Protein AF-A0A842Q6B9-F1 (afdb_monomer_lite)

Foldseek 3Di:
DQPQPDAAPPPRDGGSDPVVSVVCCVPVVLQQWKAQPVPRDIDNDPVVQQCCCCVPPVPDDDDDDDRDIDSSDDDD

pLDDT: mean 77.93, std 13.95, range [48.22, 92.75]

Sequence (76 aa):
MQSAPYTCNICNMVFVNQEKLIEHEMIVHIDQMLQCQSCNKVFTNKDEFKKHEIEIHTGSQSSSNFSKKQTIISEL

Secondary structure (DSSP, 8-state):
-----EE-TTT--EESSHHHHHHHHHHHSGGG-EEETTT--EESSHHHHHHHIIIIIISS--SS----EEESS---

Structure (mmCIF, N/CA/C/O backbone):
data_AF-A0A842Q6B9-F1
#
_entry.id   AF-A0A842Q6B9-F1
#
loop_
_atom_site.group_PDB
_atom_site.id
_atom_site.type_symbol
_atom_site.label_atom_id
_atom_site.label_alt_id
_atom_site.label_comp_id
_atom_site.label_asym_id
_atom_site.label_entity_id
_atom_site.label_seq_id
_atom_site.pdbx_PDB_ins_code
_atom_site.Cartn_x
_atom_site.Cartn_y
_atom_site.Cartn_z
_atom_site.occupancy
_atom_site.B_iso_or_equiv
_atom_site.auth_seq_id
_atom_site.auth_comp_id
_atom_site.auth_asym_id
_atom_site.auth_atom_id
_atom_site.pdbx_PDB_model_num
ATOM 1 N N . MET A 1 1 ? 26.420 5.812 -14.998 1.00 48.22 1 MET A N 1
ATOM 2 C CA . MET A 1 1 ? 26.274 5.049 -13.742 1.00 48.22 1 MET A CA 1
ATOM 3 C C . MET A 1 1 ? 24.866 5.285 -13.222 1.00 48.22 1 MET A C 1
ATOM 5 O O . MET A 1 1 ? 24.641 6.273 -12.544 1.00 48.22 1 MET A O 1
ATOM 9 N N . GLN A 1 2 ? 23.895 4.470 -13.631 1.00 56.53 2 GLN A N 1
ATOM 10 C CA . GLN A 1 2 ? 22.559 4.515 -13.033 1.00 56.53 2 GLN A CA 1
ATOM 11 C C . GLN A 1 2 ? 22.550 3.477 -11.920 1.00 56.53 2 GLN A C 1
ATOM 13 O O . GLN A 1 2 ? 22.393 2.287 -12.167 1.00 56.53 2 GLN A O 1
ATOM 18 N N . SER A 1 3 ? 22.825 3.932 -10.701 1.00 60.59 3 SER A N 1
ATOM 19 C CA . SER A 1 3 ? 22.537 3.173 -9.491 1.00 60.59 3 SER A CA 1
ATOM 20 C C . SER A 1 3 ? 21.022 3.063 -9.408 1.00 60.59 3 SER A C 1
ATOM 22 O O . SER A 1 3 ? 20.382 4.004 -8.959 1.00 60.59 3 SER A O 1
ATOM 24 N N . ALA A 1 4 ? 20.460 1.981 -9.940 1.00 66.56 4 ALA A N 1
ATOM 25 C CA . ALA A 1 4 ? 19.057 1.632 -9.788 1.00 66.56 4 ALA A CA 1
ATOM 26 C C . ALA A 1 4 ? 18.802 1.387 -8.286 1.00 66.56 4 ALA A C 1
ATOM 28 O O . ALA A 1 4 ? 19.302 0.394 -7.758 1.00 66.56 4 ALA A O 1
ATOM 29 N N . PRO A 1 5 ? 18.146 2.309 -7.557 1.00 83.44 5 PRO A N 1
ATOM 30 C CA . PRO A 1 5 ? 18.09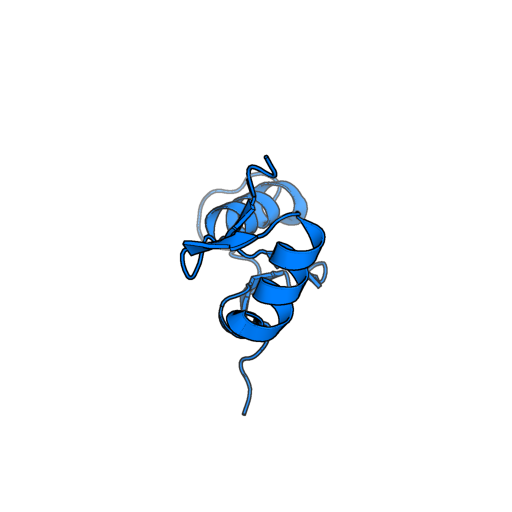0 2.245 -6.099 1.00 83.44 5 PRO A CA 1
ATOM 31 C C . PRO A 1 5 ? 16.791 1.612 -5.582 1.00 83.44 5 PRO A C 1
ATOM 33 O O . PRO A 1 5 ? 16.669 1.357 -4.387 1.00 83.44 5 PRO A O 1
ATOM 36 N N . TYR A 1 6 ? 15.810 1.370 -6.455 1.00 90.69 6 TYR A N 1
ATOM 37 C CA . TYR A 1 6 ? 14.475 0.940 -6.054 1.00 90.69 6 TYR A CA 1
ATOM 38 C C . TYR A 1 6 ? 14.366 -0.572 -6.169 1.00 90.69 6 TYR A C 1
ATOM 40 O O . TYR A 1 6 ? 14.368 -1.118 -7.268 1.00 90.69 6 TYR A O 1
ATOM 48 N N . THR A 1 7 ? 14.285 -1.246 -5.028 1.00 90.69 7 THR A N 1
ATOM 49 C CA . THR A 1 7 ? 14.207 -2.707 -4.959 1.00 90.69 7 THR A CA 1
ATOM 50 C C . THR A 1 7 ? 12.788 -3.121 -4.596 1.00 90.69 7 THR A C 1
ATOM 52 O O . THR A 1 7 ? 12.204 -2.565 -3.668 1.00 90.69 7 THR A O 1
ATOM 55 N N . CYS A 1 8 ? 12.231 -4.088 -5.321 1.00 88.25 8 CYS A N 1
ATOM 56 C CA . CYS A 1 8 ? 10.955 -4.692 -4.967 1.00 88.25 8 CYS A CA 1
ATOM 57 C C . CYS A 1 8 ? 11.109 -5.501 -3.689 1.00 88.25 8 CYS A C 1
ATOM 59 O O . CYS A 1 8 ? 11.903 -6.433 -3.639 1.00 88.25 8 CYS A O 1
ATOM 61 N N . ASN A 1 9 ? 10.305 -5.193 -2.676 1.00 83.50 9 ASN A N 1
ATOM 62 C CA . ASN A 1 9 ? 10.375 -5.881 -1.385 1.00 83.50 9 ASN A CA 1
ATOM 63 C C . ASN A 1 9 ? 9.769 -7.296 -1.417 1.00 83.50 9 ASN A C 1
ATOM 65 O O . ASN A 1 9 ? 9.821 -8.004 -0.415 1.00 83.50 9 ASN A O 1
ATOM 69 N N . ILE A 1 10 ? 9.180 -7.699 -2.549 1.00 84.25 10 ILE A N 1
ATOM 70 C CA . ILE A 1 10 ? 8.509 -8.993 -2.727 1.00 84.25 10 ILE A CA 1
ATOM 71 C C . ILE A 1 10 ? 9.427 -9.986 -3.451 1.00 84.25 10 ILE A C 1
ATOM 73 O O . ILE A 1 10 ? 9.591 -11.113 -2.992 1.00 84.25 10 ILE A O 1
ATOM 77 N N . CYS A 1 11 ? 10.057 -9.579 -4.559 1.00 89.94 11 CYS A N 1
ATOM 78 C CA . CYS A 1 11 ? 10.933 -10.446 -5.362 1.00 89.94 11 CYS A CA 1
ATOM 79 C C . CYS A 1 11 ? 12.396 -9.977 -5.453 1.00 89.94 11 CYS A C 1
ATOM 81 O O . CYS A 1 11 ? 13.199 -10.611 -6.137 1.00 89.94 11 CYS A O 1
ATOM 83 N N . ASN A 1 12 ? 12.760 -8.884 -4.776 1.00 90.31 12 ASN A N 1
ATOM 84 C CA . ASN A 1 12 ? 14.102 -8.287 -4.759 1.00 90.31 12 ASN A CA 1
ATOM 85 C C . ASN A 1 12 ? 14.637 -7.838 -6.133 1.00 90.31 12 ASN A C 1
ATOM 87 O O . ASN A 1 12 ? 15.837 -7.616 -6.295 1.00 90.31 12 ASN A O 1
ATOM 91 N N . MET A 1 13 ? 13.756 -7.665 -7.123 1.00 91.25 13 MET A N 1
ATOM 92 C CA . MET A 1 13 ? 14.103 -7.065 -8.413 1.00 91.25 13 MET A CA 1
ATOM 93 C C . MET A 1 13 ? 14.461 -5.588 -8.249 1.00 91.25 13 MET A C 1
ATOM 95 O O . MET A 1 13 ? 13.797 -4.862 -7.511 1.00 91.25 13 MET A O 1
ATOM 99 N N . VAL A 1 14 ? 15.488 -5.135 -8.967 1.00 92.75 14 VAL A N 1
ATOM 100 C CA . VAL A 1 14 ? 15.990 -3.759 -8.887 1.00 92.75 14 VAL A CA 1
ATOM 101 C C . VAL A 1 14 ? 15.551 -2.966 -10.117 1.00 92.75 14 VAL A C 1
ATOM 103 O O . VAL A 1 14 ? 15.728 -3.406 -11.252 1.00 92.75 14 VAL A O 1
ATOM 106 N N . PHE A 1 15 ? 15.012 -1.772 -9.888 1.00 91.94 15 PHE A N 1
ATOM 107 C CA . PHE A 1 15 ? 14.468 -0.879 -10.903 1.00 91.94 15 PHE A CA 1
ATOM 108 C C . PHE A 1 15 ? 15.176 0.474 -10.899 1.00 91.94 15 PHE A C 1
ATOM 110 O O . PHE A 1 15 ? 15.594 1.005 -9.867 1.00 91.94 15 PHE A O 1
ATOM 117 N N . VAL A 1 16 ? 15.290 1.050 -12.097 1.00 90.19 16 VAL A N 1
ATOM 118 C CA . VAL A 1 16 ? 15.953 2.338 -12.340 1.00 90.19 16 VAL A CA 1
ATOM 119 C C . VAL A 1 16 ? 15.254 3.511 -11.645 1.00 90.19 16 VAL A C 1
ATOM 121 O O . VAL A 1 16 ? 15.918 4.468 -11.254 1.00 90.19 16 VAL A O 1
ATOM 124 N N . ASN A 1 17 ? 13.934 3.444 -11.464 1.00 91.00 17 ASN A N 1
ATOM 125 C CA . ASN A 1 17 ? 13.138 4.482 -10.815 1.00 91.00 17 ASN A CA 1
ATOM 126 C C . ASN A 1 17 ? 11.940 3.888 -10.045 1.00 91.00 17 ASN A C 1
ATOM 128 O O . ASN A 1 17 ? 11.589 2.718 -10.214 1.00 91.00 17 ASN A O 1
ATOM 132 N N . GLN A 1 18 ? 11.327 4.711 -9.188 1.00 89.56 18 GLN A N 1
ATOM 133 C CA . GLN A 1 18 ? 10.204 4.310 -8.339 1.00 89.56 18 GLN A CA 1
ATOM 134 C C . GLN A 1 18 ? 8.946 3.980 -9.152 1.00 89.56 18 GLN A C 1
ATOM 136 O O . GLN A 1 18 ? 8.231 3.047 -8.810 1.00 89.56 18 GLN A O 1
ATOM 141 N N . GLU A 1 19 ? 8.685 4.705 -10.242 1.00 90.62 19 GLU A N 1
ATOM 142 C CA . GLU A 1 19 ? 7.523 4.465 -11.108 1.00 90.62 19 GLU A CA 1
ATOM 143 C C . GLU A 1 19 ? 7.544 3.051 -11.703 1.00 90.62 19 GLU A C 1
ATOM 145 O O . GLU A 1 19 ? 6.530 2.357 -11.676 1.00 90.62 19 GLU A O 1
ATOM 150 N N . LYS A 1 20 ? 8.713 2.582 -12.168 1.00 92.50 20 LYS A N 1
ATOM 151 C CA . LYS A 1 20 ? 8.870 1.217 -12.688 1.00 92.50 20 LYS A CA 1
ATOM 152 C C . LYS A 1 20 ? 8.758 0.146 -11.619 1.00 92.50 20 LYS A C 1
ATOM 154 O O . LYS A 1 20 ? 8.231 -0.924 -11.909 1.00 92.50 20 LYS A O 1
ATOM 159 N N . LEU A 1 21 ? 9.200 0.441 -10.400 1.00 91.81 21 LEU A N 1
ATOM 160 C CA . LEU A 1 21 ? 8.954 -0.440 -9.268 1.00 91.81 21 LEU A CA 1
ATOM 161 C C . LEU A 1 21 ? 7.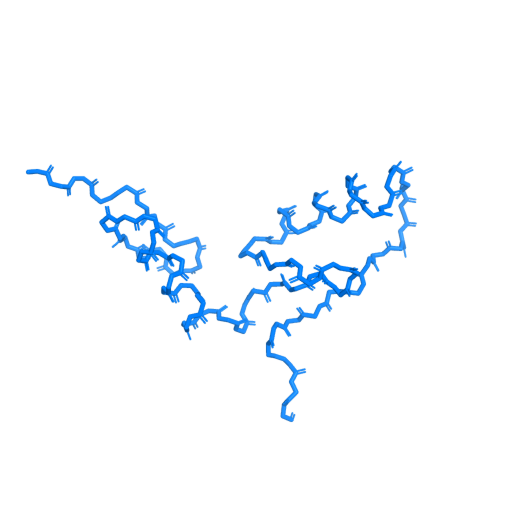447 -0.554 -8.971 1.00 91.81 21 LEU A C 1
ATOM 163 O O . LEU A 1 21 ? 6.942 -1.666 -8.875 1.00 91.81 21 LEU A O 1
ATOM 167 N N . ILE A 1 22 ? 6.723 0.567 -8.884 1.00 86.25 22 ILE A N 1
ATOM 168 C CA . ILE A 1 22 ? 5.278 0.567 -8.593 1.00 86.25 22 ILE A CA 1
ATOM 169 C C . ILE A 1 22 ? 4.503 -0.184 -9.682 1.00 86.25 22 ILE A C 1
ATOM 171 O O . ILE A 1 22 ? 3.681 -1.039 -9.363 1.00 86.25 22 ILE A O 1
ATOM 175 N N . GLU A 1 23 ? 4.787 0.092 -10.959 1.00 90.19 23 GLU A N 1
ATOM 176 C CA . GLU A 1 23 ? 4.194 -0.618 -12.104 1.00 90.19 23 GLU A CA 1
ATOM 177 C C . GLU A 1 23 ? 4.429 -2.132 -11.999 1.00 90.19 23 GLU A C 1
ATOM 179 O O . GLU A 1 23 ? 3.496 -2.922 -12.137 1.00 90.19 23 GLU A O 1
ATOM 184 N N . HIS A 1 24 ? 5.662 -2.541 -11.688 1.00 91.25 24 HIS A N 1
ATOM 185 C CA . HIS A 1 24 ? 6.002 -3.944 -11.476 1.00 91.25 24 HIS A CA 1
ATOM 186 C C . HIS A 1 24 ? 5.206 -4.565 -10.325 1.00 91.25 24 HIS A C 1
ATOM 188 O O . HIS A 1 24 ? 4.592 -5.615 -10.512 1.00 91.25 24 HIS A O 1
ATOM 194 N N . GLU A 1 25 ? 5.186 -3.933 -9.152 1.00 88.25 25 GLU A N 1
ATOM 195 C CA . GLU A 1 25 ? 4.462 -4.460 -7.997 1.00 88.25 25 GLU A CA 1
ATOM 196 C C . GLU A 1 25 ? 2.956 -4.564 -8.307 1.00 88.25 25 GLU A C 1
ATOM 198 O O . GLU A 1 25 ? 2.330 -5.562 -7.957 1.00 88.25 25 GLU A O 1
ATOM 203 N N . MET A 1 26 ? 2.378 -3.591 -9.022 1.00 85.12 26 MET A N 1
ATOM 204 C CA . MET A 1 26 ? 0.946 -3.553 -9.356 1.00 85.12 26 MET A CA 1
ATOM 205 C C . MET A 1 26 ? 0.519 -4.554 -10.427 1.00 85.12 26 MET A C 1
ATOM 207 O O . MET A 1 26 ? -0.668 -4.835 -10.542 1.00 85.12 26 MET A O 1
ATOM 211 N N . ILE A 1 27 ? 1.436 -5.055 -11.248 1.00 88.00 27 ILE A N 1
ATOM 212 C CA . ILE A 1 27 ? 1.109 -6.021 -12.307 1.00 88.00 27 ILE A CA 1
ATOM 213 C C . ILE A 1 27 ? 1.497 -7.433 -11.874 1.00 88.00 27 ILE A C 1
ATOM 215 O O . ILE A 1 27 ? 0.746 -8.379 -12.090 1.00 88.00 27 ILE A O 1
ATOM 219 N N . VAL A 1 28 ? 2.667 -7.584 -11.252 1.00 88.62 28 VAL A N 1
ATOM 220 C CA . VAL A 1 28 ? 3.240 -8.890 -10.894 1.00 88.62 28 VAL A CA 1
ATOM 221 C C . VAL A 1 28 ? 2.779 -9.347 -9.514 1.00 88.62 28 VAL A C 1
ATOM 223 O O . VAL A 1 28 ? 2.575 -10.538 -9.291 1.00 88.62 28 VAL A O 1
ATOM 226 N N . HIS A 1 29 ? 2.610 -8.412 -8.582 1.00 86.31 29 HIS A N 1
ATOM 227 C CA . HIS A 1 29 ? 2.372 -8.706 -7.171 1.00 86.31 29 HIS A CA 1
ATOM 228 C C . HIS A 1 29 ? 1.058 -8.128 -6.647 1.00 86.31 29 HIS A C 1
ATOM 230 O O . HIS A 1 29 ? 0.882 -7.999 -5.439 1.00 86.31 29 HIS A O 1
ATOM 236 N N . ILE A 1 30 ? 0.109 -7.824 -7.530 1.00 82.88 30 ILE A N 1
ATOM 237 C CA . ILE A 1 30 ? -1.204 -7.298 -7.143 1.00 82.88 30 ILE A CA 1
ATOM 238 C C . ILE A 1 30 ? -1.956 -8.250 -6.199 1.00 82.88 30 ILE A C 1
ATOM 240 O O . ILE A 1 30 ? -2.615 -7.803 -5.269 1.00 82.88 30 ILE A O 1
ATOM 244 N N . ASP A 1 31 ? -1.742 -9.561 -6.348 1.00 83.00 31 ASP A N 1
ATOM 245 C CA . ASP A 1 31 ? -2.219 -10.617 -5.438 1.00 83.00 31 ASP A CA 1
ATOM 246 C C . ASP A 1 31 ? -1.551 -10.623 -4.060 1.00 83.00 31 ASP A C 1
ATOM 248 O O . ASP A 1 31 ? -2.012 -11.258 -3.127 1.00 83.00 31 ASP A O 1
ATOM 252 N N . GLN A 1 32 ? -0.431 -9.935 -3.903 1.00 82.44 32 GLN A N 1
ATOM 253 C CA . GLN A 1 32 ? 0.299 -9.868 -2.638 1.00 82.44 32 GLN A CA 1
ATOM 254 C C . GLN A 1 32 ? 0.112 -8.507 -1.957 1.00 82.44 32 GLN A C 1
ATOM 256 O O . GLN A 1 32 ? 0.470 -8.331 -0.792 1.00 82.44 32 GLN A O 1
ATOM 261 N N . MET A 1 33 ? -0.478 -7.543 -2.667 1.00 84.69 33 MET A N 1
ATOM 262 C CA . MET A 1 33 ? -0.816 -6.231 -2.141 1.00 84.69 33 MET A CA 1
ATOM 263 C C . MET A 1 33 ? -2.080 -6.268 -1.282 1.00 84.69 33 MET A C 1
ATOM 265 O O . MET A 1 33 ? -3.033 -7.007 -1.536 1.00 84.69 33 MET A O 1
ATOM 269 N N . LEU A 1 34 ? -2.105 -5.395 -0.280 1.00 85.62 34 LEU A N 1
ATOM 270 C CA . LEU A 1 34 ? -3.216 -5.243 0.650 1.00 85.62 34 LEU A CA 1
ATOM 271 C C . LEU A 1 34 ? -3.971 -3.949 0.360 1.00 85.62 34 LEU A C 1
ATOM 273 O O . LEU A 1 34 ? -3.387 -2.865 0.409 1.00 85.62 34 LEU A O 1
ATOM 277 N N . GLN A 1 35 ? -5.277 -4.055 0.116 1.00 85.44 35 GLN A N 1
ATOM 278 C CA . GLN A 1 35 ? -6.179 -2.909 0.051 1.00 85.44 35 GLN A CA 1
ATOM 279 C C . GLN A 1 35 ? -6.860 -2.681 1.397 1.00 85.44 35 GLN A C 1
ATOM 281 O O . GLN A 1 35 ? -7.435 -3.597 1.994 1.00 85.44 35 GLN A O 1
ATOM 286 N N . CYS A 1 36 ? -6.866 -1.429 1.842 1.00 86.62 36 CYS A N 1
ATOM 287 C CA . CYS A 1 36 ? -7.742 -0.977 2.912 1.00 86.62 36 CYS A CA 1
ATOM 288 C C . CYS A 1 36 ? -9.172 -0.862 2.392 1.00 86.62 36 CYS A C 1
ATOM 290 O O . CYS A 1 36 ? -9.441 -0.007 1.556 1.00 86.62 36 CYS A O 1
ATOM 292 N N . GLN A 1 37 ? -10.110 -1.663 2.899 1.00 83.00 37 GLN A N 1
ATOM 293 C CA . GLN A 1 37 ? -11.514 -1.548 2.478 1.00 83.00 37 GLN A CA 1
ATOM 294 C C . GLN A 1 37 ? -12.176 -0.228 2.908 1.00 83.00 37 GLN A C 1
ATOM 296 O O . GLN A 1 37 ? -13.151 0.195 2.296 1.00 83.00 37 GLN A O 1
ATOM 301 N N . SER A 1 38 ? -11.648 0.444 3.934 1.00 83.38 38 SER A N 1
ATOM 302 C CA . SER A 1 38 ? -12.225 1.690 4.454 1.00 83.38 38 SER A CA 1
ATOM 303 C C . SER A 1 38 ? -11.920 2.911 3.576 1.00 83.38 38 SER A C 1
ATOM 305 O O . SER A 1 38 ? -12.702 3.856 3.557 1.00 83.38 38 SER A O 1
ATOM 307 N N . CYS A 1 39 ? -10.792 2.918 2.854 1.00 88.19 39 CYS A N 1
ATOM 308 C CA . CYS A 1 39 ? -10.375 4.057 2.020 1.00 88.19 39 CYS A CA 1
ATOM 309 C C . CYS A 1 39 ? -9.781 3.678 0.654 1.00 88.19 39 CYS A C 1
ATOM 311 O O . CYS A 1 39 ? -9.304 4.546 -0.073 1.00 88.19 39 CYS A O 1
ATOM 313 N N . ASN A 1 40 ? -9.788 2.393 0.304 1.00 85.00 40 ASN A N 1
ATOM 314 C CA . ASN A 1 40 ? -9.245 1.815 -0.928 1.00 85.00 40 ASN A CA 1
ATOM 315 C C . ASN A 1 40 ? -7.753 2.073 -1.179 1.00 85.00 40 ASN A C 1
ATOM 317 O O . ASN A 1 40 ? -7.266 1.883 -2.291 1.00 85.00 40 ASN A O 1
ATOM 321 N N . LYS A 1 41 ? -6.999 2.475 -0.150 1.00 85.44 41 LYS A N 1
ATOM 322 C CA . LYS A 1 41 ? -5.553 2.661 -0.271 1.00 85.44 41 LYS A CA 1
ATOM 323 C C . LYS A 1 41 ? -4.841 1.309 -0.323 1.00 85.44 41 LYS A C 1
ATOM 325 O O . LYS A 1 41 ? -5.163 0.409 0.454 1.00 85.44 41 LYS A O 1
ATOM 330 N N . VAL A 1 42 ? -3.885 1.190 -1.242 1.00 84.31 42 VAL A N 1
ATOM 331 C CA . VAL A 1 42 ? -3.131 -0.039 -1.516 1.00 84.31 42 VAL A CA 1
ATOM 332 C C . VAL A 1 42 ? -1.751 0.035 -0.878 1.00 84.31 42 VAL A C 1
ATOM 334 O O . VAL A 1 42 ? -1.094 1.076 -0.917 1.00 84.31 42 VAL A O 1
ATOM 337 N N . PHE A 1 43 ? -1.315 -1.076 -0.298 1.00 84.44 43 PHE A N 1
ATOM 338 C CA . PHE A 1 43 ? -0.039 -1.207 0.387 1.00 84.44 43 PHE A CA 1
ATOM 339 C C . PHE A 1 43 ? 0.674 -2.474 -0.076 1.00 84.44 43 PHE A C 1
ATOM 341 O O . PHE A 1 43 ? 0.082 -3.551 -0.117 1.00 84.44 43 PHE A O 1
ATOM 348 N N . THR A 1 44 ? 1.965 -2.350 -0.378 1.00 78.56 44 THR A N 1
ATOM 349 C CA . THR A 1 44 ? 2.835 -3.483 -0.741 1.00 78.56 44 THR A CA 1
ATOM 350 C C . THR A 1 44 ? 3.456 -4.166 0.471 1.00 78.56 44 THR A C 1
ATOM 352 O O . THR A 1 44 ? 3.995 -5.262 0.365 1.00 78.56 44 THR A O 1
ATOM 355 N N . ASN A 1 45 ? 3.354 -3.533 1.644 1.00 78.12 45 ASN A N 1
ATOM 356 C CA . ASN A 1 45 ? 3.866 -4.036 2.907 1.00 78.12 45 ASN A CA 1
ATOM 357 C C . ASN A 1 45 ? 2.742 -4.101 3.956 1.00 78.12 45 ASN A C 1
ATOM 359 O O . ASN A 1 45 ? 1.978 -3.152 4.148 1.00 78.12 45 ASN A O 1
ATOM 363 N N . LYS A 1 46 ? 2.671 -5.229 4.667 1.00 80.12 46 LYS A N 1
ATOM 364 C CA . LYS A 1 46 ? 1.725 -5.480 5.757 1.00 80.12 46 LYS A CA 1
ATOM 365 C C . LYS A 1 46 ? 1.915 -4.554 6.958 1.00 80.12 46 LYS A C 1
ATOM 367 O O . LYS A 1 46 ? 0.921 -4.175 7.573 1.00 80.12 46 LYS A O 1
ATOM 372 N N . ASP A 1 47 ? 3.148 -4.200 7.301 1.00 83.56 47 ASP A N 1
ATOM 373 C CA . ASP A 1 47 ? 3.431 -3.287 8.411 1.00 83.56 47 ASP A CA 1
ATOM 374 C C . ASP A 1 47 ? 2.962 -1.867 8.086 1.00 83.56 47 ASP A C 1
ATOM 376 O O . ASP A 1 47 ? 2.302 -1.239 8.912 1.00 83.56 47 ASP A O 1
ATOM 380 N N . GLU A 1 48 ? 3.186 -1.414 6.849 1.00 85.25 48 GLU A N 1
ATOM 381 C CA . GLU A 1 48 ? 2.689 -0.122 6.358 1.00 85.25 48 GLU A CA 1
ATOM 382 C C . GLU A 1 48 ? 1.157 -0.084 6.324 1.00 85.25 48 GLU A C 1
ATOM 384 O O . GLU A 1 48 ? 0.553 0.895 6.762 1.00 85.25 48 GLU A O 1
ATOM 389 N N . PHE A 1 49 ? 0.515 -1.171 5.883 1.00 85.38 49 PHE A N 1
ATOM 390 C CA . PHE A 1 49 ? -0.940 -1.318 5.948 1.00 85.38 49 PHE A CA 1
ATOM 391 C C . PHE A 1 49 ? -1.456 -1.234 7.388 1.00 85.38 49 PHE A C 1
ATOM 393 O O . PHE A 1 49 ? -2.376 -0.474 7.684 1.00 85.38 49 PHE A O 1
ATOM 400 N N . LYS A 1 50 ? -0.853 -2.001 8.303 1.00 83.38 50 LYS A N 1
ATOM 401 C CA . LYS A 1 50 ? -1.267 -2.053 9.707 1.00 83.38 50 LYS A CA 1
ATOM 402 C C . LYS A 1 50 ? -1.084 -0.700 10.386 1.00 83.38 50 LYS A C 1
ATOM 404 O O . LYS A 1 50 ? -1.957 -0.271 11.134 1.00 83.38 50 LYS A O 1
ATOM 409 N N . LYS A 1 51 ? 0.030 -0.020 10.112 1.00 86.19 51 LYS A N 1
ATOM 410 C CA . LYS A 1 51 ? 0.280 1.340 10.585 1.00 86.19 51 LYS A CA 1
ATOM 411 C C . LYS A 1 51 ? -0.779 2.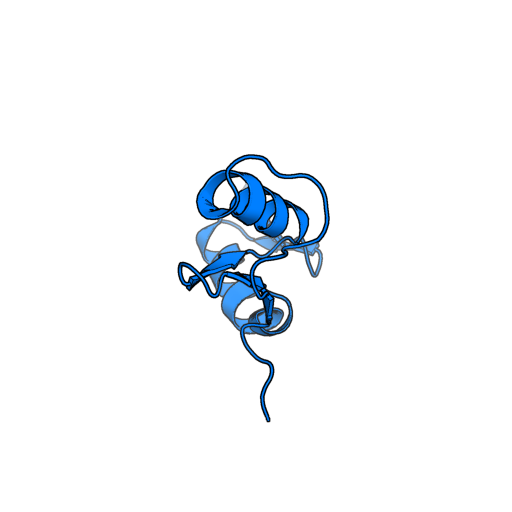299 10.051 1.00 86.19 51 LYS A C 1
ATOM 413 O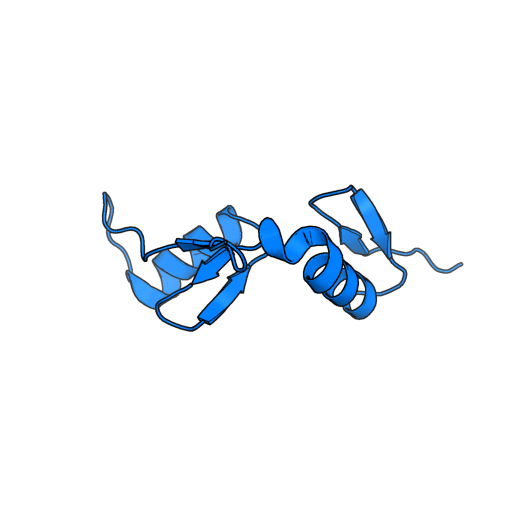 O . LYS A 1 51 ? -1.395 3.003 10.842 1.00 86.19 51 LYS A O 1
ATOM 418 N N . HIS A 1 52 ? -1.048 2.274 8.747 1.00 88.06 52 HIS A N 1
ATOM 419 C CA . HIS A 1 52 ? -2.105 3.081 8.142 1.00 88.06 52 HIS A CA 1
ATOM 420 C C . HIS A 1 52 ? -3.461 2.847 8.810 1.00 88.06 52 HIS A C 1
ATOM 422 O O . HIS A 1 52 ? -4.161 3.802 9.129 1.00 88.06 52 HIS A O 1
ATOM 428 N N . GLU A 1 53 ? -3.827 1.591 9.027 1.00 83.25 53 GLU A N 1
ATOM 429 C CA . GLU A 1 53 ? -5.094 1.243 9.647 1.00 83.25 53 GLU A CA 1
ATOM 430 C C . GLU A 1 53 ? -5.204 1.843 11.055 1.00 83.25 53 GLU A C 1
ATOM 432 O O . GLU A 1 53 ? -6.161 2.563 11.342 1.00 83.25 53 GLU A O 1
ATOM 437 N N . ILE A 1 54 ? -4.174 1.632 11.882 1.00 84.06 54 ILE A N 1
ATOM 438 C CA . ILE A 1 54 ? -4.102 2.125 13.264 1.00 84.06 54 ILE A CA 1
ATOM 439 C C . ILE A 1 54 ? -4.131 3.655 13.320 1.00 84.06 54 ILE A C 1
ATOM 441 O O . ILE A 1 54 ? -4.847 4.220 14.147 1.00 84.06 54 ILE A O 1
ATOM 445 N N . GLU A 1 55 ? -3.356 4.329 12.469 1.00 86.38 55 GLU A N 1
ATOM 446 C CA . GLU A 1 55 ? -3.190 5.785 12.519 1.00 86.38 55 GLU A CA 1
ATOM 447 C C . GLU A 1 55 ? -4.361 6.546 11.895 1.00 86.38 55 GLU A C 1
ATOM 449 O O . GLU A 1 55 ? -4.707 7.625 12.368 1.00 86.38 55 GLU A O 1
ATOM 454 N N . ILE A 1 56 ? -4.975 6.005 10.839 1.00 85.62 56 ILE A N 1
ATOM 455 C CA . ILE A 1 56 ? -5.965 6.735 10.032 1.00 85.62 56 ILE A CA 1
ATOM 456 C C . ILE A 1 56 ? -7.401 6.319 10.356 1.00 85.62 56 ILE A C 1
ATOM 458 O O . ILE A 1 56 ? -8.303 7.152 10.281 1.00 85.62 56 ILE A O 1
ATOM 462 N N . HIS A 1 57 ? -7.637 5.051 10.697 1.00 83.00 57 HIS A N 1
ATOM 463 C CA . HIS A 1 57 ? -8.994 4.517 10.854 1.00 83.00 57 HIS A CA 1
ATOM 464 C C . HIS A 1 57 ? -9.344 4.146 12.293 1.00 83.00 57 HIS A C 1
ATOM 466 O O . HIS A 1 57 ? -10.490 4.342 12.693 1.00 83.00 57 HIS A O 1
ATOM 472 N N . THR A 1 58 ? -8.390 3.648 13.081 1.00 73.12 58 THR A N 1
ATOM 473 C CA . THR A 1 58 ? -8.659 3.181 14.453 1.00 73.12 58 THR A CA 1
ATOM 474 C C . THR A 1 58 ? -8.236 4.159 15.548 1.00 73.12 58 THR A C 1
ATOM 476 O O . THR A 1 58 ? -8.712 4.034 16.673 1.00 73.12 58 THR A O 1
ATOM 479 N N . GLY A 1 59 ? -7.386 5.148 15.253 1.00 63.66 59 GLY A N 1
ATOM 480 C CA . GLY A 1 59 ? -7.152 6.312 16.116 1.00 63.66 59 GLY A CA 1
ATOM 481 C C . GLY A 1 59 ? -6.635 6.008 17.527 1.00 63.66 59 GLY A C 1
ATOM 482 O O . GLY A 1 59 ? -6.819 6.835 18.415 1.00 63.66 59 GLY A O 1
ATOM 483 N N . SER A 1 60 ? -5.935 4.883 17.729 1.00 56.84 60 SER A N 1
ATOM 484 C CA . SER A 1 60 ? -5.475 4.332 19.024 1.00 56.84 60 SER A CA 1
ATOM 485 C C . SER A 1 60 ? -6.497 3.436 19.736 1.00 56.84 60 SER A C 1
ATOM 487 O O . SER A 1 60 ? -7.033 3.838 20.759 1.00 56.84 60 SER A O 1
ATOM 489 N N . GLN A 1 61 ? -6.706 2.186 19.297 1.00 51.50 61 GLN A N 1
ATOM 490 C CA . GLN A 1 61 ? -7.119 1.129 20.232 1.00 51.50 61 GLN A CA 1
ATOM 491 C C . GLN A 1 61 ? -6.434 -0.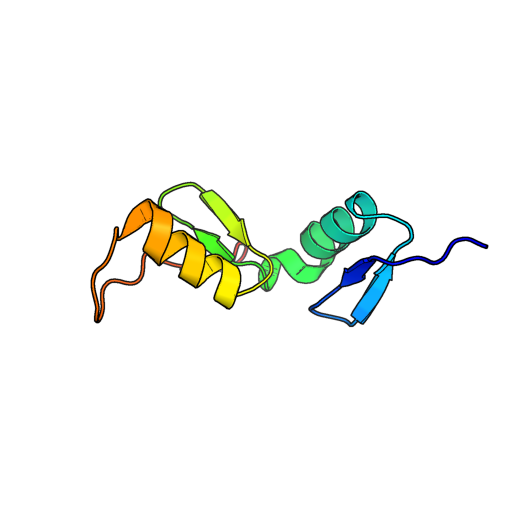212 19.966 1.00 51.50 61 GLN A C 1
ATOM 493 O O . GLN A 1 61 ? -6.533 -0.836 18.911 1.00 51.50 61 GLN A O 1
ATOM 498 N N . SER A 1 62 ? -5.724 -0.620 21.012 1.00 50.16 62 SER A N 1
ATOM 499 C CA . SER A 1 62 ? -5.361 -1.974 21.384 1.00 50.16 62 SER A CA 1
ATOM 500 C C . SER A 1 62 ? -6.499 -2.968 21.153 1.00 50.16 62 SER A C 1
ATOM 502 O O . SER A 1 62 ? -7.611 -2.764 21.629 1.00 50.16 62 SER A O 1
ATOM 504 N N . SER A 1 63 ? -6.139 -4.086 20.523 1.00 50.12 63 SER A N 1
ATOM 505 C CA . SER A 1 63 ? -6.876 -5.351 20.527 1.00 50.12 63 SER A CA 1
ATOM 506 C C . SER A 1 63 ? -8.148 -5.394 19.659 1.00 50.12 63 SER A C 1
ATOM 508 O O . SER A 1 63 ? -9.232 -4.976 20.046 1.00 50.12 63 SER A O 1
ATOM 510 N N . SER A 1 64 ? -8.005 -6.056 18.506 1.00 49.25 64 SER A N 1
ATOM 511 C CA . SER A 1 64 ? -9.038 -6.902 17.878 1.00 49.25 64 SER A CA 1
ATOM 512 C C . SER A 1 64 ? -10.040 -6.307 16.877 1.00 49.25 64 SER A C 1
ATOM 514 O O . SER A 1 64 ? -10.855 -7.076 16.376 1.00 49.25 64 SER A O 1
ATOM 516 N N . ASN A 1 65 ? -9.952 -5.038 16.467 1.00 49.41 65 ASN A N 1
ATOM 517 C CA . ASN A 1 65 ? -10.701 -4.550 15.293 1.00 49.41 65 ASN A CA 1
ATOM 518 C C . ASN A 1 65 ? -9.747 -4.200 14.153 1.00 49.41 65 ASN A C 1
ATOM 520 O O . ASN A 1 65 ? -9.411 -3.037 13.946 1.00 49.41 65 ASN A O 1
ATOM 524 N N . PHE A 1 66 ? -9.293 -5.231 13.436 1.00 55.56 66 PHE A N 1
ATOM 525 C CA . PHE A 1 66 ? -8.603 -5.012 12.174 1.00 55.56 66 PHE A CA 1
ATOM 526 C C . PHE A 1 66 ? -9.631 -4.539 11.145 1.00 55.56 66 PHE A C 1
ATOM 528 O O . PHE A 1 66 ? -10.649 -5.210 10.943 1.00 55.56 66 PHE A O 1
ATOM 535 N N . SER A 1 67 ? -9.387 -3.400 10.500 1.00 56.62 67 SER A N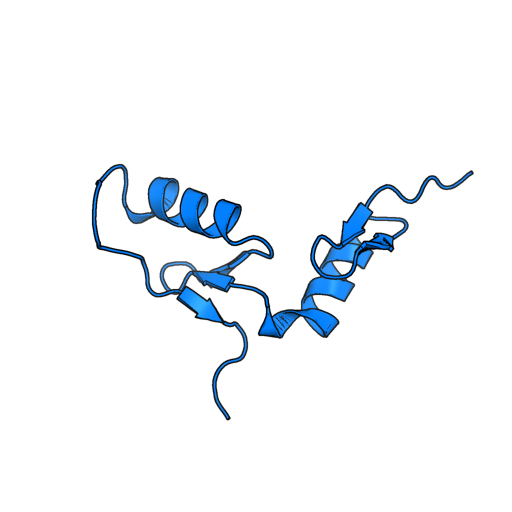 1
ATOM 536 C CA . SER A 1 67 ? -10.123 -3.070 9.278 1.00 56.62 67 SER A CA 1
ATOM 537 C C . SER A 1 67 ? -9.960 -4.241 8.314 1.00 56.62 67 SER A C 1
ATOM 539 O O . SER A 1 67 ? -8.922 -4.903 8.249 1.00 56.62 67 SER A O 1
ATOM 541 N N . LYS A 1 68 ? -11.037 -4.575 7.607 1.00 63.31 68 LYS A N 1
ATOM 542 C CA . LYS A 1 68 ? -11.024 -5.705 6.683 1.00 63.31 68 LYS A CA 1
ATOM 543 C C . LYS A 1 68 ? -9.912 -5.477 5.655 1.00 63.31 68 LYS A C 1
ATOM 545 O O . LYS A 1 68 ? -9.973 -4.538 4.860 1.00 63.31 68 LYS A O 1
ATOM 550 N N . LYS A 1 69 ? -8.883 -6.325 5.701 1.00 67.62 69 LYS A N 1
ATOM 551 C CA . LYS A 1 69 ? -7.874 -6.421 4.649 1.00 67.62 69 LYS A CA 1
ATOM 552 C C . LYS A 1 69 ? -8.484 -7.221 3.506 1.00 67.62 69 LYS A C 1
ATOM 554 O O . LYS A 1 69 ? -9.019 -8.307 3.738 1.00 67.62 69 LYS A O 1
ATOM 559 N N . GLN A 1 70 ? -8.396 -6.699 2.295 1.00 66.38 70 GLN A N 1
ATOM 560 C CA . GLN A 1 70 ? -8.672 -7.475 1.098 1.00 66.38 70 GLN A CA 1
ATOM 561 C C . GLN A 1 70 ? -7.385 -7.537 0.294 1.00 66.38 70 GLN A C 1
ATOM 563 O O . GLN A 1 70 ? -6.739 -6.519 0.046 1.00 66.38 70 GLN A O 1
ATOM 568 N N . THR A 1 71 ? -6.988 -8.750 -0.057 1.00 65.00 71 THR A N 1
ATOM 569 C CA . THR A 1 71 ? -6.016 -8.953 -1.119 1.00 65.00 71 THR A CA 1
ATOM 570 C C . THR A 1 71 ? -6.640 -8.415 -2.401 1.00 65.00 71 THR A C 1
ATOM 572 O O . THR A 1 71 ? -7.789 -8.753 -2.683 1.00 65.00 71 THR A O 1
ATOM 575 N N . ILE A 1 72 ? -5.937 -7.556 -3.147 1.00 69.62 72 ILE A N 1
ATOM 576 C CA . ILE A 1 72 ? -6.519 -6.826 -4.299 1.00 69.62 72 ILE A CA 1
ATOM 577 C C . ILE A 1 72 ? -7.119 -7.793 -5.332 1.00 69.62 72 ILE A C 1
ATOM 579 O O . ILE A 1 72 ? -8.071 -7.453 -6.028 1.00 69.62 72 ILE A O 1
ATOM 583 N N . ILE A 1 73 ? -6.618 -9.026 -5.372 1.00 67.62 73 ILE A N 1
ATOM 584 C CA . ILE A 1 73 ? -7.276 -10.152 -6.020 1.00 67.62 73 ILE A CA 1
ATOM 585 C C . ILE A 1 73 ? -7.408 -11.306 -5.022 1.00 67.62 73 ILE A C 1
ATOM 587 O O . ILE A 1 73 ? -6.490 -12.055 -4.731 1.00 67.62 73 ILE A O 1
ATOM 591 N N . SER A 1 74 ? -8.588 -11.443 -4.441 1.00 54.22 74 SER A N 1
ATOM 592 C CA . SER A 1 74 ? -9.067 -12.717 -3.916 1.00 54.22 74 SER A CA 1
ATOM 593 C C . SER A 1 74 ? -10.539 -12.779 -4.243 1.00 54.22 74 SER A C 1
ATOM 595 O O . SER A 1 74 ? -11.339 -12.320 -3.439 1.00 54.22 74 SER A O 1
ATOM 597 N N . GLU A 1 75 ? -10.844 -13.243 -5.457 1.00 48.72 75 GLU A N 1
ATOM 598 C CA . GLU A 1 75 ? -12.090 -13.925 -5.832 1.00 48.72 75 GLU A CA 1
ATOM 599 C C . GLU A 1 75 ? -12.011 -14.361 -7.310 1.00 48.72 75 GLU A C 1
ATOM 601 O O . GLU A 1 75 ? -12.288 -13.593 -8.233 1.00 48.72 75 GLU A O 1
ATOM 606 N N . LEU A 1 76 ? -11.591 -15.614 -7.514 1.00 49.66 76 LEU A N 1
ATOM 607 C CA . LEU A 1 76 ? -12.258 -16.530 -8.443 1.00 49.66 76 LEU A CA 1
ATOM 608 C C . LEU A 1 76 ? -13.001 -17.560 -7.592 1.00 49.66 76 LEU A C 1
ATOM 610 O O . LEU A 1 76 ? -12.404 -17.992 -6.577 1.00 49.66 76 LEU A O 1
#

Radius of gyration: 14.57 Å; chains: 1; bounding box: 38×23×35 Å